Protein AF-H9MBY2-F1 (afdb_monomer_lite)

Structure (mmCIF, N/CA/C/O backbone):
data_AF-H9MBY2-F1
#
_entry.id   AF-H9MBY2-F1
#
loop_
_atom_site.group_PDB
_atom_site.id
_atom_site.type_symbol
_atom_site.label_atom_id
_atom_site.label_alt_id
_atom_site.label_comp_id
_atom_site.label_asym_id
_atom_site.label_entity_id
_atom_site.l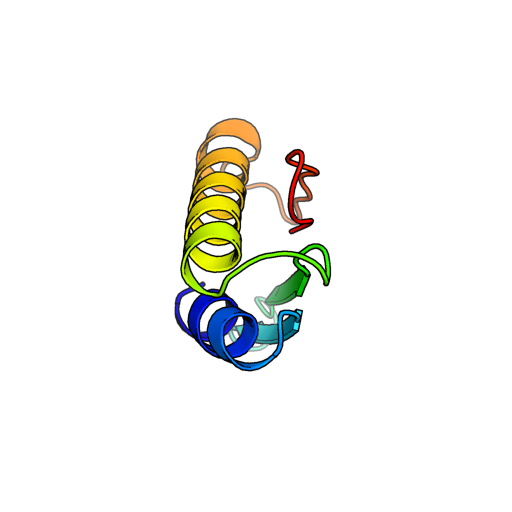abel_seq_id
_atom_site.pdbx_PDB_ins_code
_atom_site.Cartn_x
_atom_site.Cartn_y
_atom_site.Cartn_z
_atom_site.occupancy
_atom_site.B_iso_or_equiv
_atom_site.auth_seq_id
_atom_site.auth_comp_id
_atom_site.auth_asym_id
_atom_site.auth_atom_id
_atom_site.pdbx_PDB_model_num
ATOM 1 N N . PHE A 1 1 ? 1.532 0.283 7.348 1.00 83.44 1 PHE A N 1
ATOM 2 C CA . PHE A 1 1 ? 1.668 0.210 5.878 1.00 83.44 1 PHE A CA 1
ATOM 3 C C . PHE A 1 1 ? 2.967 -0.447 5.424 1.00 83.44 1 PHE A C 1
ATOM 5 O O . PHE A 1 1 ? 2.944 -1.059 4.367 1.00 83.44 1 PHE A O 1
ATOM 12 N N . ASP A 1 2 ? 4.072 -0.386 6.177 1.00 85.88 2 ASP A N 1
ATOM 13 C CA . ASP A 1 2 ? 5.354 -0.947 5.712 1.00 85.88 2 ASP A CA 1
ATOM 14 C C . ASP A 1 2 ? 5.274 -2.444 5.387 1.00 85.88 2 ASP A C 1
ATOM 16 O O . ASP A 1 2 ? 5.659 -2.838 4.291 1.00 85.88 2 ASP A O 1
ATOM 20 N N . ASN A 1 3 ? 4.657 -3.263 6.251 1.00 90.12 3 ASN A N 1
ATOM 21 C CA . ASN A 1 3 ? 4.430 -4.685 5.938 1.00 90.12 3 ASN A CA 1
ATOM 22 C C . ASN A 1 3 ? 3.543 -4.885 4.695 1.00 90.12 3 ASN A C 1
ATOM 24 O O . ASN A 1 3 ? 3.805 -5.787 3.903 1.00 90.12 3 ASN A O 1
ATOM 28 N N . LEU A 1 4 ? 2.527 -4.034 4.488 1.00 93.31 4 LEU A N 1
ATOM 29 C CA . LEU A 1 4 ? 1.672 -4.087 3.300 1.00 93.31 4 LEU A CA 1
ATOM 30 C C . LEU A 1 4 ? 2.503 -3.885 2.025 1.00 93.31 4 LEU A C 1
ATOM 32 O O . LEU A 1 4 ? 2.425 -4.701 1.108 1.00 93.31 4 LEU A O 1
ATOM 36 N N . VAL A 1 5 ? 3.360 -2.858 2.006 1.00 93.00 5 VAL A N 1
ATOM 37 C CA . VAL A 1 5 ? 4.258 -2.566 0.877 1.00 93.00 5 VAL A CA 1
ATOM 38 C C . VAL A 1 5 ? 5.294 -3.671 0.689 1.00 93.00 5 VAL A C 1
ATOM 40 O O . VAL A 1 5 ? 5.494 -4.116 -0.435 1.00 93.00 5 VAL A O 1
ATOM 43 N N . GLN A 1 6 ? 5.941 -4.137 1.762 1.00 92.44 6 GLN A N 1
ATOM 44 C CA . GLN A 1 6 ? 6.981 -5.170 1.679 1.00 92.44 6 GLN A CA 1
ATOM 45 C C . GLN A 1 6 ? 6.439 -6.497 1.147 1.00 92.44 6 GLN A C 1
ATOM 47 O O . GLN A 1 6 ? 7.060 -7.086 0.267 1.00 92.44 6 GLN A O 1
ATOM 52 N N . GLY A 1 7 ? 5.263 -6.935 1.607 1.00 93.12 7 GLY A N 1
ATOM 53 C CA . GLY A 1 7 ? 4.626 -8.126 1.043 1.00 93.12 7 GLY A CA 1
ATOM 54 C C . GLY A 1 7 ? 4.251 -7.926 -0.425 1.00 93.12 7 GLY A C 1
ATOM 55 O O . GLY A 1 7 ? 4.525 -8.789 -1.249 1.00 93.12 7 GLY A O 1
ATOM 56 N N . THR A 1 8 ? 3.736 -6.745 -0.791 1.00 95.69 8 THR A N 1
ATOM 57 C CA . THR A 1 8 ? 3.378 -6.466 -2.192 1.00 95.69 8 THR A CA 1
ATOM 58 C C . THR A 1 8 ? 4.609 -6.455 -3.101 1.00 95.69 8 THR A C 1
ATOM 60 O O . THR A 1 8 ? 4.537 -6.933 -4.226 1.00 95.69 8 THR A O 1
ATOM 63 N N . LYS A 1 9 ? 5.770 -5.986 -2.630 1.00 92.69 9 LYS A N 1
ATOM 64 C CA . LYS A 1 9 ? 7.017 -6.044 -3.414 1.00 92.69 9 LYS A CA 1
ATOM 65 C C . LYS A 1 9 ? 7.402 -7.464 -3.833 1.00 92.69 9 LYS A C 1
ATOM 67 O O . LYS A 1 9 ? 8.030 -7.621 -4.872 1.00 92.69 9 LYS A O 1
ATOM 72 N N . GLN A 1 10 ? 7.068 -8.471 -3.028 1.00 89.25 10 GLN A N 1
ATOM 73 C CA . GLN A 1 10 ? 7.466 -9.858 -3.281 1.00 89.25 10 GLN A CA 1
ATOM 74 C C . GLN A 1 10 ? 6.532 -10.572 -4.263 1.00 89.25 10 GLN A C 1
ATOM 76 O O . GLN A 1 10 ? 6.997 -11.368 -5.071 1.00 89.25 10 GLN A O 1
ATOM 81 N N . SER A 1 11 ? 5.230 -10.297 -4.195 1.00 93.06 11 SER A N 1
ATOM 82 C CA . SER A 1 11 ? 4.190 -11.067 -4.898 1.00 93.06 11 SER A CA 1
ATOM 83 C C . SER A 1 11 ? 3.292 -10.229 -5.813 1.00 93.06 11 SER A C 1
ATOM 85 O O . SER A 1 11 ? 2.394 -10.774 -6.445 1.00 93.06 11 SER A O 1
ATOM 87 N N . GLY A 1 12 ? 3.453 -8.905 -5.839 1.00 95.19 12 GLY A N 1
ATOM 88 C CA . GLY A 1 12 ? 2.513 -7.982 -6.482 1.00 95.19 12 GLY A CA 1
ATOM 89 C C . GLY A 1 12 ? 1.186 -7.819 -5.727 1.00 95.19 12 GLY A C 1
ATOM 90 O O . GLY A 1 12 ? 0.345 -7.027 -6.144 1.00 95.19 12 GLY A O 1
ATOM 91 N N . PHE A 1 13 ? 0.985 -8.520 -4.607 1.00 96.50 13 PHE A N 1
ATOM 92 C CA . PHE A 1 13 ? -0.264 -8.515 -3.847 1.00 96.50 13 PHE A CA 1
ATOM 93 C C . PHE A 1 13 ? -0.035 -8.828 -2.369 1.00 96.50 13 PHE A C 1
ATOM 95 O O . PHE A 1 13 ? 0.617 -9.817 -2.038 1.00 96.50 13 PHE A O 1
ATOM 102 N N . ASN A 1 14 ? -0.636 -8.059 -1.464 1.00 97.38 14 ASN A N 1
ATOM 103 C CA . ASN A 1 14 ? -0.602 -8.392 -0.045 1.00 97.38 14 ASN A CA 1
ATOM 104 C C . ASN A 1 14 ? -1.882 -7.996 0.692 1.00 97.38 14 ASN A C 1
ATOM 106 O O . ASN A 1 14 ? -2.529 -6.996 0.370 1.00 97.38 14 ASN A O 1
ATOM 110 N N . ILE A 1 15 ? -2.190 -8.759 1.739 1.00 96.62 15 ILE A N 1
ATOM 111 C CA . ILE A 1 15 ? -3.167 -8.407 2.766 1.00 96.62 15 ILE A CA 1
ATOM 112 C C . ILE A 1 15 ? -2.424 -8.329 4.095 1.00 96.62 15 ILE A C 1
ATOM 114 O O . ILE A 1 15 ? -1.638 -9.206 4.442 1.00 96.62 15 ILE A O 1
ATOM 118 N N . SER A 1 16 ? -2.682 -7.277 4.862 1.00 95.19 16 SER A N 1
ATOM 119 C CA . SER A 1 16 ? -2.134 -7.133 6.208 1.00 95.19 16 SER A CA 1
ATOM 120 C C . SER A 1 16 ? -3.197 -6.637 7.168 1.00 95.19 16 SER A C 1
ATOM 122 O O . SER A 1 16 ? -4.105 -5.899 6.790 1.00 95.19 16 SER A O 1
ATOM 124 N N . VAL A 1 17 ? -3.062 -7.053 8.419 1.00 94.88 17 VAL A N 1
ATOM 125 C CA . VAL A 1 17 ? -3.921 -6.627 9.517 1.00 94.88 17 VAL A CA 1
ATOM 126 C C . VAL A 1 17 ? -3.062 -5.845 10.500 1.00 94.88 17 VAL A C 1
ATOM 128 O O . VAL A 1 17 ? -1.935 -6.246 10.800 1.00 94.88 17 VAL A O 1
ATOM 131 N N . TYR A 1 18 ? -3.576 -4.715 10.968 1.00 91.69 18 TYR A N 1
ATOM 132 C CA . TYR A 1 18 ? -2.911 -3.843 11.929 1.00 91.69 18 TYR A CA 1
ATOM 133 C C . TYR A 1 18 ? -3.851 -3.502 13.080 1.00 91.69 18 TYR A C 1
ATOM 135 O O . TYR A 1 18 ? -5.064 -3.457 12.901 1.00 91.69 18 TYR A O 1
ATOM 143 N N . GLY A 1 19 ? -3.276 -3.208 14.244 1.00 92.12 19 GLY A N 1
ATOM 144 C CA . GLY A 1 19 ? -4.042 -2.860 15.437 1.00 92.12 19 GLY A CA 1
ATOM 145 C C . GLY A 1 19 ? -4.605 -4.077 16.169 1.00 92.12 19 GLY A C 1
ATOM 146 O O . GLY A 1 19 ? -4.269 -5.225 15.876 1.00 92.12 19 GLY A O 1
ATOM 147 N N . GLN A 1 20 ? -5.426 -3.798 17.173 1.00 95.25 20 GLN A N 1
ATOM 148 C CA . GLN A 1 20 ? -6.122 -4.774 18.011 1.00 95.25 20 GLN A CA 1
ATOM 149 C C . GLN A 1 20 ? -7.558 -4.290 18.211 1.00 95.25 20 GLN A C 1
ATOM 151 O O . GLN A 1 20 ? -7.840 -3.117 17.989 1.00 95.25 20 GLN A O 1
ATOM 156 N N . SER A 1 21 ? -8.476 -5.171 18.609 1.00 93.94 21 SER A N 1
ATOM 157 C CA . SER A 1 21 ? -9.872 -4.791 18.870 1.00 93.94 21 SER A CA 1
ATOM 158 C C . SER A 1 21 ? -9.960 -3.636 19.887 1.00 93.94 21 SER A C 1
ATOM 160 O O . SER A 1 21 ? -9.318 -3.736 20.934 1.00 93.94 21 SER A O 1
ATOM 162 N N . PRO A 1 22 ? -10.775 -2.587 19.640 1.00 92.69 22 PRO A N 1
ATOM 163 C CA . PRO A 1 22 ? -11.717 -2.418 18.520 1.00 92.69 22 PRO A CA 1
ATOM 164 C C . PRO A 1 22 ? -11.111 -1.777 17.255 1.00 92.69 22 PRO A C 1
ATOM 166 O O . PRO A 1 22 ? -11.748 -1.777 16.206 1.00 92.69 22 PRO A O 1
ATOM 169 N N . ASP A 1 23 ? -9.876 -1.288 17.323 1.00 92.50 23 ASP A N 1
ATOM 170 C CA . ASP A 1 23 ? -9.194 -0.511 16.278 1.00 92.50 23 ASP A CA 1
ATOM 171 C C . ASP A 1 23 ? -8.421 -1.392 15.278 1.00 92.50 23 ASP A C 1
ATOM 173 O O . ASP A 1 23 ? -7.283 -1.107 14.893 1.00 92.50 23 ASP A O 1
ATOM 177 N N . THR A 1 24 ? -9.020 -2.513 14.869 1.00 94.44 24 THR A N 1
ATOM 178 C CA . THR A 1 24 ? -8.406 -3.409 13.878 1.00 94.44 24 THR A CA 1
ATOM 179 C C . THR A 1 24 ? -8.603 -2.860 12.469 1.00 94.44 24 THR A C 1
ATOM 181 O O . THR A 1 24 ? -9.725 -2.602 12.040 1.00 94.44 24 THR A O 1
ATOM 184 N N . VAL A 1 25 ? -7.508 -2.731 11.724 1.00 93.38 25 VAL A N 1
ATOM 185 C CA . VAL A 1 25 ? -7.490 -2.228 10.349 1.00 93.38 25 VAL A CA 1
ATOM 186 C C . VAL A 1 25 ? -7.041 -3.331 9.403 1.00 93.38 25 VAL A C 1
ATOM 188 O O . VAL A 1 25 ? -5.988 -3.942 9.592 1.00 93.38 25 VAL A O 1
ATOM 191 N N . TYR A 1 26 ? -7.814 -3.536 8.341 1.00 95.00 26 TYR A N 1
ATOM 192 C CA . TYR A 1 26 ? -7.503 -4.464 7.259 1.00 95.00 26 TYR A CA 1
ATOM 193 C C . TYR A 1 26 ? -6.999 -3.674 6.052 1.00 95.00 26 TYR A C 1
ATOM 195 O O . TYR A 1 26 ? -7.678 -2.774 5.564 1.00 95.00 26 TYR A O 1
ATOM 203 N N . GLY A 1 27 ? -5.800 -3.999 5.576 1.00 95.25 27 GLY A N 1
ATOM 204 C CA . GLY A 1 27 ? -5.197 -3.390 4.396 1.00 95.25 27 GLY A CA 1
ATOM 205 C C . GLY A 1 27 ? -5.016 -4.413 3.285 1.00 95.25 27 GLY A C 1
ATOM 206 O O . GLY A 1 27 ? -4.545 -5.521 3.539 1.00 95.25 27 GLY A O 1
ATOM 207 N N . ARG A 1 28 ? -5.333 -4.018 2.053 1.00 96.69 28 ARG A N 1
ATOM 208 C CA . ARG A 1 28 ? -5.067 -4.780 0.830 1.00 96.69 28 ARG A CA 1
ATOM 209 C C . ARG A 1 28 ? -4.322 -3.881 -0.139 1.00 96.69 28 ARG A C 1
ATOM 211 O O . ARG A 1 28 ? -4.683 -2.724 -0.280 1.00 9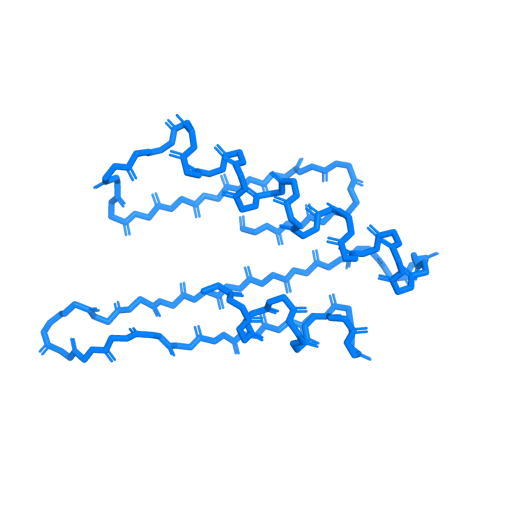6.69 28 ARG A O 1
ATOM 218 N N . LEU A 1 29 ? -3.313 -4.410 -0.816 1.00 97.56 29 LEU A N 1
ATOM 219 C CA . LEU A 1 29 ? -2.645 -3.700 -1.897 1.00 97.56 29 LEU A CA 1
ATOM 220 C C . LEU A 1 29 ? -2.350 -4.681 -3.024 1.00 97.56 29 LEU A C 1
ATOM 222 O O . LEU A 1 29 ? -1.914 -5.803 -2.774 1.00 97.56 29 LEU A O 1
ATOM 226 N N . GLN A 1 30 ? -2.639 -4.271 -4.253 1.00 97.62 30 GLN A N 1
ATOM 227 C CA . GLN A 1 30 ? -2.455 -5.100 -5.437 1.00 97.62 30 GLN A CA 1
ATOM 228 C C . GLN A 1 30 ? -1.901 -4.262 -6.580 1.00 97.62 30 GLN A C 1
ATOM 230 O O . GLN A 1 30 ? -2.497 -3.258 -6.958 1.00 97.62 30 GLN A O 1
ATOM 235 N N . CYS A 1 31 ? -0.783 -4.691 -7.141 1.00 97.69 31 CYS A N 1
ATOM 236 C CA . CYS A 1 31 ? -0.197 -4.147 -8.353 1.00 97.69 31 CYS A CA 1
ATOM 237 C C . CYS A 1 31 ? -0.756 -4.849 -9.592 1.00 97.69 31 CYS A C 1
ATOM 239 O O . CYS A 1 31 ? -1.286 -5.958 -9.524 1.00 97.69 31 CYS A O 1
ATOM 241 N N . ARG A 1 32 ? -0.617 -4.194 -10.742 1.00 96.06 32 ARG A N 1
ATOM 242 C CA . ARG A 1 32 ? -0.788 -4.844 -12.041 1.00 96.06 32 ARG A CA 1
ATOM 243 C C . ARG A 1 32 ? 0.352 -5.850 -12.256 1.00 96.06 32 ARG A C 1
ATOM 245 O O . ARG A 1 32 ? 1.484 -5.589 -11.857 1.00 96.06 32 ARG A O 1
ATOM 252 N N . GLU A 1 33 ? 0.043 -6.998 -12.847 1.00 93.38 33 GLU A N 1
ATOM 253 C CA . GLU A 1 33 ? 0.946 -8.164 -12.883 1.00 93.38 33 GLU A CA 1
ATOM 254 C C . GLU A 1 33 ? 2.137 -8.021 -13.845 1.00 93.38 33 GLU A C 1
ATOM 256 O O . GLU A 1 33 ? 3.135 -8.717 -13.703 1.00 93.38 33 GLU A O 1
ATOM 261 N N . ASP A 1 34 ? 2.062 -7.105 -14.808 1.00 94.19 34 ASP A N 1
ATOM 262 C CA . ASP A 1 34 ? 3.102 -6.831 -15.808 1.00 94.19 34 ASP A CA 1
ATOM 263 C C . ASP A 1 34 ? 4.191 -5.857 -15.317 1.00 94.19 34 ASP A C 1
ATOM 265 O O . ASP A 1 34 ? 5.049 -5.441 -16.096 1.00 94.19 34 ASP A O 1
ATOM 269 N N . LEU A 1 35 ? 4.150 -5.450 -14.046 1.00 95.06 35 LEU A N 1
ATOM 270 C CA . LEU A 1 35 ? 5.053 -4.447 -13.487 1.00 95.06 35 LEU A CA 1
ATOM 271 C C . LEU A 1 35 ? 6.324 -5.057 -12.908 1.00 95.06 35 LEU A C 1
ATOM 273 O O . LEU A 1 35 ? 6.313 -6.119 -12.288 1.00 95.06 35 LEU A O 1
ATOM 277 N N . THR A 1 36 ? 7.423 -4.310 -13.009 1.00 95.00 36 THR A N 1
ATOM 278 C CA . THR A 1 36 ? 8.623 -4.614 -12.228 1.00 95.00 36 THR A CA 1
ATOM 279 C C . THR A 1 36 ? 8.378 -4.368 -10.737 1.00 95.00 36 THR A C 1
ATOM 281 O O . THR A 1 36 ? 7.497 -3.595 -10.340 1.00 95.00 36 THR A O 1
ATOM 284 N N . VAL A 1 37 ? 9.211 -4.975 -9.889 1.00 94.00 37 VAL A N 1
ATOM 285 C CA . VAL A 1 37 ? 9.172 -4.770 -8.430 1.00 94.00 37 VAL A CA 1
ATOM 286 C C . VAL A 1 37 ? 9.251 -3.280 -8.067 1.00 94.00 37 VAL A C 1
ATOM 288 O O . VAL A 1 37 ? 8.506 -2.809 -7.204 1.00 94.00 37 VAL A O 1
ATOM 291 N N . ASP A 1 38 ? 10.091 -2.512 -8.764 1.00 93.69 38 ASP A N 1
ATOM 292 C CA . ASP A 1 38 ? 10.265 -1.078 -8.514 1.00 93.69 38 ASP A CA 1
ATOM 293 C C . ASP A 1 38 ? 9.047 -0.251 -8.937 1.00 93.69 38 ASP A C 1
ATOM 295 O O . ASP A 1 38 ? 8.631 0.662 -8.215 1.00 93.69 38 ASP A O 1
ATOM 299 N N . GLN A 1 39 ? 8.424 -0.590 -10.070 1.00 95.12 39 GLN A N 1
ATOM 300 C CA . GLN A 1 39 ? 7.184 0.051 -10.517 1.00 95.12 39 GLN A CA 1
ATOM 301 C C . GLN A 1 39 ? 6.043 -0.215 -9.529 1.00 95.12 39 GLN A C 1
ATOM 303 O O . GLN A 1 39 ? 5.343 0.717 -9.121 1.00 95.12 39 GLN A O 1
ATOM 308 N N . CYS A 1 40 ? 5.899 -1.465 -9.083 1.00 95.81 40 CYS A N 1
ATOM 309 C CA . CYS A 1 40 ? 4.914 -1.843 -8.076 1.00 95.81 40 CYS A CA 1
ATOM 310 C C . CYS A 1 40 ? 5.165 -1.123 -6.740 1.00 95.81 40 CYS A C 1
ATOM 312 O O . CYS A 1 40 ? 4.245 -0.538 -6.161 1.00 95.81 40 CYS A O 1
ATOM 314 N N . SER A 1 41 ? 6.420 -1.070 -6.279 1.00 94.19 41 SER A N 1
ATOM 315 C CA . SER A 1 41 ? 6.811 -0.333 -5.071 1.00 94.19 41 SER A CA 1
ATOM 316 C C . SER A 1 41 ? 6.465 1.153 -5.165 1.00 94.19 41 SER A C 1
ATOM 318 O O . SER A 1 41 ? 5.900 1.720 -4.227 1.00 94.19 41 SER A O 1
ATOM 320 N N . THR A 1 42 ? 6.785 1.782 -6.296 1.00 95.56 42 THR A N 1
ATOM 321 C CA . THR A 1 42 ? 6.524 3.207 -6.535 1.00 95.56 42 THR A CA 1
ATOM 322 C C . THR A 1 42 ? 5.026 3.494 -6.502 1.00 95.56 42 THR A C 1
ATOM 324 O O . THR A 1 42 ? 4.585 4.404 -5.797 1.00 95.56 42 THR A O 1
ATOM 327 N N . CYS A 1 43 ? 4.221 2.673 -7.185 1.00 96.88 43 CYS A N 1
ATOM 328 C CA . CYS A 1 43 ? 2.769 2.812 -7.147 1.00 96.88 43 CYS A CA 1
ATOM 329 C C . CYS A 1 43 ? 2.214 2.623 -5.730 1.00 96.88 43 CYS A C 1
ATOM 331 O O . CYS A 1 43 ? 1.392 3.420 -5.278 1.00 96.88 43 CYS A O 1
ATOM 333 N N . SER A 1 44 ? 2.709 1.621 -5.001 1.00 96.25 44 SER A N 1
ATOM 334 C CA . SER A 1 44 ? 2.275 1.333 -3.630 1.00 96.25 44 SER A CA 1
ATOM 335 C C . SER A 1 44 ? 2.471 2.538 -2.705 1.00 96.25 44 SER A C 1
ATOM 337 O O . SER A 1 44 ? 1.569 2.922 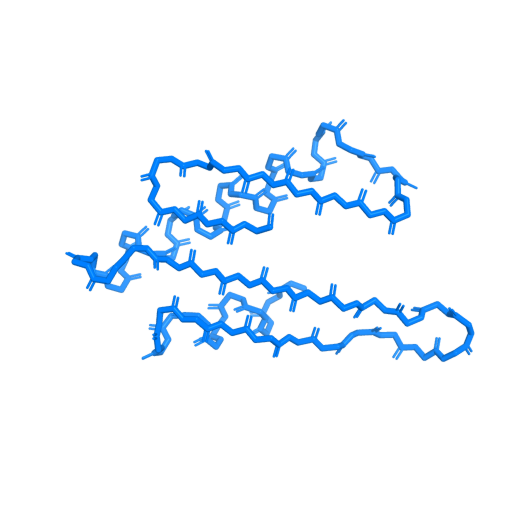-1.959 1.00 96.25 44 SER A O 1
ATOM 339 N N . GLN A 1 45 ? 3.643 3.177 -2.780 1.00 96.00 45 GLN A N 1
ATOM 340 C CA . GLN A 1 45 ? 3.962 4.370 -1.990 1.00 96.00 45 GLN A CA 1
ATOM 341 C C . GLN A 1 45 ? 3.096 5.571 -2.387 1.00 96.00 45 GLN A C 1
ATOM 343 O O . GLN A 1 45 ? 2.619 6.310 -1.516 1.00 96.00 45 GLN A O 1
ATOM 348 N N . TYR A 1 46 ? 2.852 5.744 -3.688 1.00 96.56 46 TYR A N 1
ATOM 349 C CA . TYR A 1 46 ? 1.963 6.784 -4.195 1.00 96.56 46 TYR A CA 1
ATOM 350 C C . TYR A 1 46 ? 0.522 6.596 -3.695 1.00 96.56 46 TYR A C 1
ATOM 352 O O . TYR A 1 46 ? -0.096 7.553 -3.220 1.00 96.56 46 TYR A O 1
ATOM 360 N N . ALA A 1 47 ? 0.003 5.366 -3.731 1.00 96.88 47 ALA A N 1
ATOM 361 C CA . ALA A 1 47 ? -1.335 5.031 -3.254 1.00 96.88 47 ALA A CA 1
ATOM 362 C C . ALA A 1 47 ? -1.501 5.358 -1.759 1.00 96.88 47 ALA A C 1
ATOM 364 O O . ALA A 1 47 ? -2.441 6.058 -1.376 1.00 96.88 47 ALA A O 1
ATOM 365 N N . ILE A 1 48 ? -0.539 4.943 -0.925 1.00 94.75 48 ILE A N 1
ATOM 366 C CA . ILE A 1 48 ? -0.539 5.221 0.522 1.00 94.75 48 ILE A CA 1
ATOM 367 C C . ILE A 1 48 ? -0.505 6.725 0.796 1.00 94.75 48 ILE A C 1
ATOM 369 O O . ILE A 1 48 ? -1.258 7.222 1.634 1.00 94.75 48 ILE A O 1
ATOM 373 N N . THR A 1 49 ? 0.359 7.459 0.093 1.00 95.69 49 THR A N 1
ATOM 374 C CA . THR A 1 49 ? 0.467 8.917 0.243 1.00 95.69 49 THR A CA 1
ATOM 375 C C . THR A 1 49 ? -0.842 9.602 -0.146 1.00 95.69 49 THR A C 1
ATOM 377 O O . THR A 1 49 ? -1.328 10.462 0.587 1.00 95.69 49 THR A O 1
ATOM 380 N N . THR A 1 50 ? -1.457 9.165 -1.246 1.00 96.19 50 THR A N 1
ATOM 381 C CA . THR A 1 50 ? -2.735 9.698 -1.736 1.00 96.19 50 THR A CA 1
ATOM 382 C C . THR A 1 50 ? -3.860 9.481 -0.730 1.00 96.19 50 THR A C 1
ATOM 384 O O . THR A 1 50 ? -4.588 10.423 -0.424 1.00 96.19 50 THR A O 1
ATOM 387 N N . VAL A 1 51 ? -3.986 8.270 -0.180 1.00 95.38 51 VAL A N 1
ATOM 388 C CA . VAL A 1 51 ? -4.997 7.958 0.842 1.00 95.38 51 VAL A CA 1
ATOM 389 C C . VAL A 1 51 ? -4.795 8.813 2.090 1.00 95.38 51 VAL A C 1
ATOM 391 O O . VAL A 1 51 ? -5.746 9.434 2.557 1.00 95.38 51 VAL A O 1
ATOM 394 N N . LYS A 1 52 ? -3.560 8.927 2.595 1.00 93.50 52 LYS A N 1
ATOM 395 C CA . LYS A 1 52 ? -3.265 9.765 3.769 1.00 93.50 52 LYS A CA 1
ATOM 396 C C . LYS A 1 52 ? -3.654 11.229 3.549 1.00 93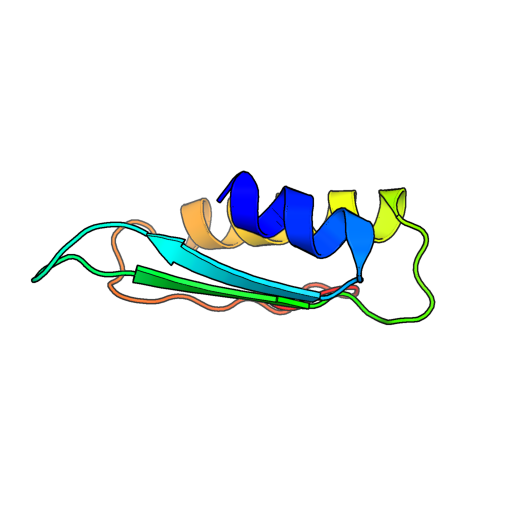.50 52 LYS A C 1
ATOM 398 O O . LYS A 1 52 ? -4.229 11.845 4.438 1.00 93.50 52 LYS A O 1
ATOM 403 N N . GLN A 1 53 ? -3.360 11.777 2.370 1.00 96.12 53 GLN A N 1
ATOM 404 C CA . GLN A 1 53 ? -3.644 13.178 2.051 1.00 96.12 53 GLN A CA 1
ATOM 405 C C . GLN A 1 53 ? -5.130 13.451 1.801 1.00 96.12 53 GLN A C 1
ATOM 407 O O . GLN A 1 53 ? -5.628 14.498 2.203 1.00 96.12 53 GLN A O 1
ATOM 412 N N . ARG A 1 54 ? -5.838 12.540 1.122 1.00 96.25 54 ARG A N 1
ATOM 413 C CA . ARG A 1 54 ? -7.230 12.768 0.700 1.00 96.25 54 ARG A CA 1
ATOM 414 C C . ARG A 1 54 ? -8.263 12.307 1.718 1.00 96.25 54 ARG A C 1
ATOM 416 O O . ARG A 1 54 ? -9.336 12.895 1.783 1.00 96.25 54 ARG A O 1
ATOM 423 N N . CYS A 1 55 ? -7.960 11.259 2.477 1.00 94.44 55 CYS A N 1
ATOM 424 C CA . CYS A 1 55 ? -8.922 10.624 3.375 1.00 94.44 55 CYS A CA 1
ATOM 425 C C . CYS A 1 55 ? -8.691 10.981 4.851 1.00 94.44 55 CYS A C 1
ATOM 427 O O . CYS A 1 55 ? -9.602 10.794 5.652 1.00 94.44 55 CYS A O 1
ATOM 429 N N . GLY A 1 56 ? -7.523 11.520 5.224 1.00 90.38 56 GLY A N 1
ATOM 430 C CA . GLY A 1 56 ? -7.244 11.973 6.590 1.00 90.38 56 GLY A CA 1
ATOM 431 C C . GLY A 1 56 ? -7.534 10.894 7.640 1.00 90.38 56 GLY A C 1
ATOM 432 O O . GLY A 1 56 ? -6.927 9.827 7.610 1.00 90.38 56 GLY A O 1
ATOM 433 N N . ASN A 1 57 ? -8.488 11.174 8.536 1.00 90.38 57 ASN A N 1
ATOM 434 C CA . ASN A 1 57 ? -8.909 10.285 9.630 1.00 90.38 57 ASN A CA 1
ATOM 435 C C . ASN A 1 57 ? -10.157 9.443 9.295 1.00 90.38 57 ASN A C 1
ATOM 437 O O . ASN A 1 57 ? -10.880 9.024 10.199 1.00 90.38 57 ASN A O 1
ATOM 441 N N . ALA A 1 58 ? -10.469 9.240 8.014 1.00 93.19 58 ALA A N 1
ATOM 442 C CA . ALA A 1 58 ? -11.577 8.376 7.619 1.00 93.19 58 ALA A CA 1
ATOM 443 C C . ALA A 1 58 ? -11.377 6.937 8.131 1.00 93.19 58 ALA A C 1
ATOM 445 O O . ALA A 1 58 ? -10.261 6.422 8.149 1.00 93.19 58 ALA A O 1
ATOM 446 N N . PHE A 1 59 ? -12.480 6.270 8.487 1.00 90.44 59 PHE A N 1
ATOM 447 C CA . PHE A 1 59 ? -12.472 4.877 8.960 1.00 90.44 59 PHE A CA 1
ATOM 448 C C . PHE A 1 59 ? -11.992 3.878 7.891 1.00 90.44 59 PHE A C 1
ATOM 450 O O . PHE A 1 59 ? -11.487 2.806 8.205 1.00 90.44 59 PHE A O 1
ATOM 457 N N . GLY A 1 60 ? -12.134 4.235 6.615 1.00 93.81 60 GLY A N 1
ATOM 458 C CA . GLY A 1 60 ? -11.670 3.442 5.488 1.00 93.81 60 GLY A CA 1
ATOM 459 C C . GLY A 1 60 ? -11.343 4.328 4.294 1.00 93.81 60 GLY A C 1
ATOM 460 O O . GLY A 1 60 ? -11.815 5.463 4.193 1.00 93.81 60 GLY A O 1
ATOM 461 N N . ALA A 1 61 ? -10.521 3.804 3.392 1.00 95.81 61 ALA A N 1
ATOM 462 C CA . ALA A 1 61 ? -10.107 4.498 2.187 1.00 95.81 61 ALA A CA 1
ATOM 463 C C . ALA A 1 61 ? -9.720 3.501 1.097 1.00 95.81 61 ALA A C 1
ATOM 465 O O . ALA A 1 61 ? -9.238 2.408 1.392 1.00 95.81 61 ALA A O 1
ATOM 466 N N . SER A 1 62 ? -9.894 3.915 -0.155 1.00 96.31 62 SER A N 1
ATOM 467 C CA . SER A 1 62 ? -9.387 3.186 -1.312 1.00 96.31 62 SER A CA 1
ATOM 468 C C . SER A 1 62 ? -8.963 4.157 -2.410 1.00 96.31 62 SER A C 1
ATOM 470 O O . SER A 1 62 ? -9.531 5.243 -2.545 1.00 96.31 62 SER A O 1
ATOM 472 N N . THR A 1 63 ? -7.969 3.781 -3.205 1.00 96.81 63 T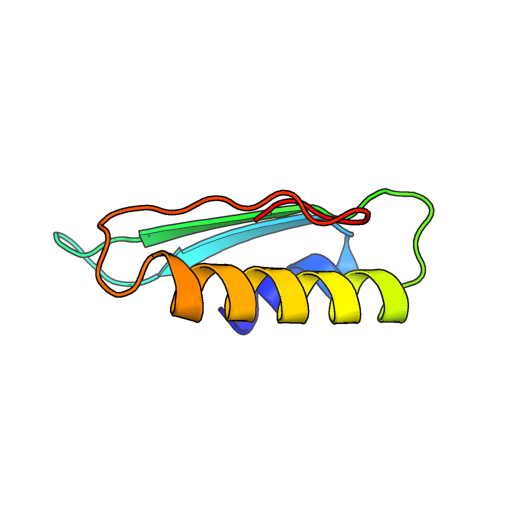HR A N 1
ATOM 473 C CA . THR A 1 63 ? -7.474 4.562 -4.341 1.00 96.81 63 THR A CA 1
ATOM 474 C C . THR A 1 63 ? -7.014 3.654 -5.478 1.00 96.81 63 THR A C 1
ATOM 476 O O . THR A 1 63 ? -6.504 2.557 -5.254 1.00 96.81 63 THR A O 1
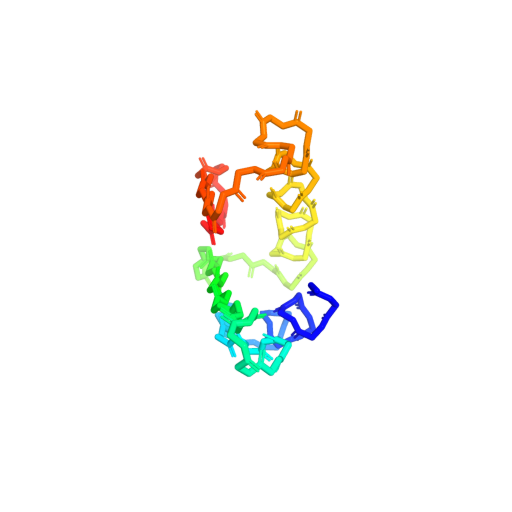ATOM 479 N N . TRP A 1 64 ? -7.183 4.136 -6.711 1.00 95.62 64 TRP A N 1
ATOM 480 C CA . TRP A 1 64 ? -6.883 3.400 -7.942 1.00 95.62 64 TRP A CA 1
ATOM 481 C C . TRP A 1 64 ? -5.919 4.180 -8.853 1.00 95.62 64 TRP A C 1
ATOM 483 O O . TRP A 1 64 ? -6.335 4.732 -9.874 1.00 95.62 64 TRP A O 1
ATOM 493 N N . PRO A 1 65 ? -4.627 4.288 -8.496 1.00 90.44 65 PRO A N 1
ATOM 494 C CA . PRO A 1 65 ? -3.603 4.753 -9.426 1.00 90.44 65 PRO A CA 1
ATOM 495 C C . PRO A 1 65 ? -3.453 3.815 -10.638 1.00 90.44 65 PRO A C 1
ATOM 497 O O . PRO A 1 65 ? -3.809 2.644 -10.580 1.00 90.44 65 PRO A O 1
ATOM 500 N N . PHE A 1 66 ? -2.843 4.292 -11.727 1.00 88.31 66 PHE A N 1
ATOM 501 C CA . PHE A 1 66 ? -2.692 3.551 -12.997 1.00 88.31 66 PHE A CA 1
ATOM 502 C C . PHE A 1 66 ? -2.115 2.121 -12.897 1.00 88.31 66 PHE A C 1
ATOM 504 O O . PHE A 1 66 ? -2.307 1.317 -13.809 1.00 88.31 66 PHE A O 1
ATOM 511 N N . HIS A 1 67 ? -1.385 1.807 -11.827 1.00 93.12 67 HIS A N 1
ATOM 512 C CA . HIS A 1 67 ? -0.554 0.608 -11.710 1.00 93.12 67 HIS A CA 1
ATOM 513 C C . HIS A 1 67 ? -0.866 -0.265 -10.488 1.00 93.12 67 HIS A C 1
ATOM 515 O O . HIS A 1 67 ? -0.291 -1.343 -10.347 1.00 93.12 67 HIS A O 1
ATOM 521 N N . CYS A 1 68 ? -1.749 0.176 -9.595 1.00 96.56 68 CYS A N 1
ATOM 522 C CA . CYS A 1 68 ? -2.071 -0.552 -8.377 1.00 96.56 68 CYS A CA 1
ATOM 523 C C . CYS A 1 68 ? -3.399 -0.076 -7.787 1.00 96.56 68 CYS A C 1
ATOM 525 O O . CYS A 1 68 ? -3.895 0.995 -8.120 1.00 96.56 68 CYS A O 1
ATOM 527 N N . VAL A 1 69 ? -3.949 -0.867 -6.877 1.00 97.12 69 VAL A N 1
ATOM 528 C CA . VAL A 1 69 ? -5.083 -0.510 -6.030 1.00 97.12 69 VAL A CA 1
ATOM 529 C C . VAL A 1 69 ? -4.685 -0.706 -4.572 1.00 97.12 69 VAL A C 1
ATOM 531 O O . VAL A 1 69 ? -4.041 -1.702 -4.228 1.00 97.12 69 VAL A O 1
ATOM 534 N N . LEU A 1 70 ? -5.067 0.259 -3.741 1.00 96.44 70 LEU A N 1
ATOM 535 C CA . LEU A 1 70 ? -4.998 0.217 -2.280 1.00 96.44 70 LEU A CA 1
ATOM 536 C C . LEU A 1 70 ? -6.405 0.440 -1.734 1.00 96.44 70 LEU A C 1
ATOM 538 O O . LEU A 1 70 ? -7.062 1.373 -2.247 1.00 96.44 70 LEU A O 1
#

pLDDT: mean 94.22, std 2.69, range [83.44, 97.69]

Foldseek 3Di:
DVVQLVVCLVPQWDWDWDDDPPLIDIDIKHWDPPDHSVRSSVVVVVFVVCCCVPVPPPSDDWDDDPTMID

Radius of gyration: 11.83 Å; chains: 1; bounding box: 23×24×35 Å

Organism: Pinus radiata (NCBI:txid3347)

InterPro domains:
  IPR002902 Gnk2-homologous domain [PF01657] (8-70)
  IPR002902 Gnk2-homologous domain [PS51473] (1-70)
  IPR038408 Gnk2-homologous domain superfamily [G3DSA:3.30.430.20] (1-70)
  IPR050581 Cysteine-rich repeat secretory protein [PTHR32411] (2-70)

Sequence (70 aa):
FDNLVQGTKQSGFNISVYGQSPDTVYGRLQCREDLTVDQCSTCSQYAITTVKQRCGNAFGASTWPFHCVL

Secondary structure (DSSP, 8-state):
-HHHHHHHHHHSEEEEEES-TTS-EEEEEEE-TT--HHHHHHHHHHHHHHHHHHHTT-S------TTEE-